Protein AF-A0A5J4UQN2-F1 (afdb_monomer_lite)

Radius of gyration: 30.38 Å; chains: 1; bounding box: 66×26×96 Å

Sequence (172 aa):
MAQAIKRYLGNNDIRNKVTNETIQGMRVVKFSGLENVFIDRIKQTRLPQCWDSLCIDPACNCILLPSYILSKNISQKDFPVLIMPNLSFLNQMRRECRAIPMYIQAVMMIIVGLKRVQDFILLPELKRESYKCPDDSENVALTIENGYFAWGDPIQIPLTVAEREQMQKEMQ

InterPro domains:
  IPR011527 ABC transporter type 1, transmembrane domain [PS50929] (1-46)
  IPR036640 ABC transporter type 1, transmembrane domain superfamily [G3DSA:1.20.1560.10] (1-126)
  IPR050173 ATP-binding cassette transporter C-like [PTHR24223] (6-163)

Secondary structure (DSSP, 8-state):
-HHHHHHHHHHHHHHHHHHHHHHHTHHHHHHTT-HHHHHHHHHHHHHHHHHTT---TTHHHHHHHHHHHHHHT--GGGHHHHTTTTHHHHHHHHHHHHHHHHHHHHHHHHHHHHHHHHHHHTSPP-----------SS--S----S----SSS-------HHHHHHHHHHT-

Foldseek 3Di:
DLVLLLVLVVLVVVLVVLVVVCVVCVVVCVVVVVVVVSVVVSVVSCVVNVVSPDDPLPPLVVCQVVVVCVVVVDDPVCCCVPPVVCVVVSVVVSVVVSVVVVVVVVVSNVVSVVVVVVVVVPPDDDPPDDPDDPPDPDPDPDDDDPDDDDDDDPPPPPDDVVNVVVVVVVVD

Organism: NCBI:txid222440

Structure (mmCIF, N/CA/C/O backbone):
data_AF-A0A5J4UQN2-F1
#
_entry.id   AF-A0A5J4UQN2-F1
#
loop_
_atom_site.group_PDB
_atom_site.id
_atom_site.type_symbol
_atom_site.label_atom_id
_atom_site.label_alt_id
_atom_site.label_comp_id
_atom_site.label_asym_id
_atom_site.label_entity_id
_atom_site.label_seq_id
_atom_site.pdbx_PDB_ins_code
_atom_site.Cartn_x
_atom_site.Cartn_y
_a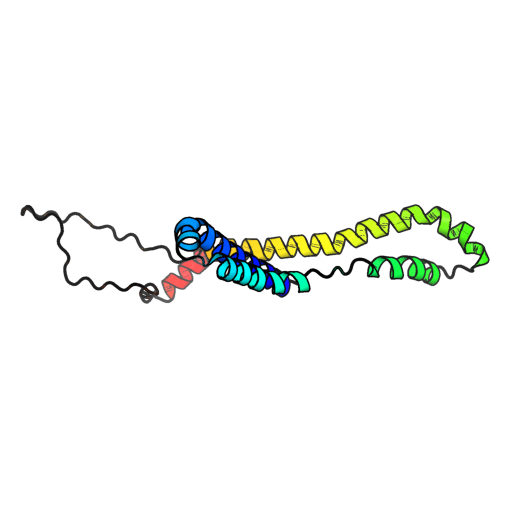tom_site.Cartn_z
_atom_site.occupancy
_atom_site.B_iso_or_equiv
_atom_site.auth_seq_id
_atom_site.auth_comp_id
_atom_site.auth_asym_id
_atom_site.auth_atom_id
_atom_site.pdbx_PDB_model_num
ATOM 1 N N . MET A 1 1 ? 7.703 7.641 -5.216 1.00 65.44 1 MET A N 1
ATOM 2 C CA . MET A 1 1 ? 7.402 6.189 -5.248 1.00 65.44 1 MET A CA 1
ATOM 3 C C . MET A 1 1 ? 6.823 5.680 -3.922 1.00 65.44 1 MET A C 1
ATOM 5 O O . MET A 1 1 ? 5.728 5.141 -3.947 1.00 65.44 1 MET A O 1
ATOM 9 N N . ALA A 1 2 ? 7.464 5.920 -2.764 1.00 68.88 2 ALA A N 1
ATOM 10 C CA . ALA A 1 2 ? 6.965 5.479 -1.444 1.00 68.88 2 ALA A CA 1
ATOM 11 C C . ALA A 1 2 ? 5.521 5.919 -1.126 1.00 68.88 2 ALA A C 1
ATOM 13 O O . ALA A 1 2 ? 4.680 5.111 -0.747 1.00 68.88 2 ALA A O 1
ATOM 14 N N . GLN A 1 3 ? 5.223 7.209 -1.316 1.00 79.94 3 GLN A N 1
ATOM 15 C CA . GLN A 1 3 ? 3.903 7.784 -1.044 1.00 79.94 3 GLN A CA 1
ATOM 16 C C . GLN A 1 3 ? 2.822 7.232 -1.984 1.00 79.94 3 GLN A C 1
ATOM 18 O O . GLN A 1 3 ? 1.707 6.973 -1.542 1.00 79.94 3 GLN A O 1
ATOM 23 N N . ALA A 1 4 ? 3.172 6.990 -3.252 1.00 79.25 4 ALA A N 1
ATOM 24 C CA . ALA A 1 4 ? 2.283 6.356 -4.224 1.00 79.25 4 ALA A CA 1
ATOM 25 C C . ALA A 1 4 ? 1.979 4.902 -3.831 1.00 79.25 4 ALA A C 1
ATOM 27 O O . ALA A 1 4 ? 0.821 4.508 -3.809 1.00 79.25 4 ALA A O 1
ATOM 28 N N . ILE A 1 5 ? 2.991 4.134 -3.406 1.00 80.94 5 ILE A N 1
ATOM 29 C CA . ILE A 1 5 ? 2.810 2.765 -2.896 1.00 80.94 5 ILE A CA 1
ATOM 30 C C . ILE A 1 5 ? 1.937 2.761 -1.635 1.00 80.94 5 ILE A C 1
ATOM 32 O O . ILE A 1 5 ? 1.008 1.964 -1.533 1.00 80.94 5 ILE A O 1
ATOM 36 N N . LYS A 1 6 ? 2.173 3.682 -0.691 1.00 85.12 6 LYS A N 1
ATOM 37 C CA . LYS A 1 6 ? 1.341 3.824 0.514 1.00 85.12 6 LYS A CA 1
ATOM 38 C C . LYS A 1 6 ? -0.118 4.127 0.159 1.00 85.12 6 LYS A C 1
ATOM 40 O O . LYS A 1 6 ? -1.019 3.512 0.723 1.00 85.12 6 LYS A O 1
ATOM 45 N N . ARG A 1 7 ? -0.352 5.042 -0.788 1.00 85.31 7 ARG A N 1
ATOM 46 C CA . ARG A 1 7 ? -1.693 5.394 -1.278 1.00 85.31 7 ARG A CA 1
ATOM 47 C C . ARG A 1 7 ? -2.371 4.211 -1.969 1.00 85.31 7 ARG A C 1
ATOM 49 O O . ARG A 1 7 ? -3.522 3.917 -1.664 1.00 85.31 7 ARG A O 1
ATOM 56 N N . TYR A 1 8 ? -1.649 3.509 -2.840 1.00 85.12 8 TYR A N 1
ATOM 57 C CA . TYR A 1 8 ? -2.129 2.309 -3.520 1.00 85.12 8 TYR A CA 1
ATOM 58 C C . TYR A 1 8 ? -2.567 1.233 -2.520 1.00 85.12 8 TYR A C 1
ATOM 60 O O . TYR A 1 8 ? -3.680 0.715 -2.611 1.00 85.12 8 TYR A O 1
ATOM 68 N N . LEU A 1 9 ? -1.723 0.943 -1.525 1.00 86.19 9 LEU A N 1
ATOM 69 C CA . LEU A 1 9 ? -2.023 -0.039 -0.486 1.00 86.19 9 LEU A CA 1
ATOM 70 C C . LEU A 1 9 ? -3.233 0.376 0.367 1.00 86.19 9 LEU A C 1
ATOM 72 O O . LEU A 1 9 ? -4.119 -0.445 0.572 1.00 86.19 9 LEU A O 1
ATOM 76 N N . GLY A 1 10 ? -3.327 1.643 0.783 1.00 88.38 10 GLY A N 1
ATOM 77 C CA . GLY A 1 10 ? -4.484 2.139 1.542 1.00 88.38 10 GLY A CA 1
ATOM 78 C C . GLY A 1 10 ? -5.798 2.078 0.752 1.00 88.38 10 GLY A C 1
ATOM 79 O O . GLY A 1 10 ? -6.830 1.665 1.279 1.00 88.38 10 GLY A O 1
ATOM 80 N N . ASN A 1 11 ? -5.762 2.405 -0.543 1.00 88.56 11 ASN A N 1
ATOM 81 C CA . ASN A 1 11 ? -6.919 2.245 -1.429 1.00 88.56 11 ASN A CA 1
ATOM 82 C C . ASN A 1 11 ? -7.327 0.769 -1.580 1.00 88.56 11 ASN A C 1
ATOM 84 O O . ASN A 1 11 ? -8.512 0.470 -1.739 1.00 88.56 11 ASN A O 1
ATOM 88 N N . ASN A 1 12 ? -6.365 -0.160 -1.554 1.00 88.75 12 ASN A N 1
ATOM 89 C CA . ASN A 1 12 ? -6.643 -1.597 -1.591 1.00 88.75 12 ASN A CA 1
ATOM 90 C C . ASN A 1 12 ? -7.342 -2.061 -0.305 1.00 88.75 12 ASN A C 1
ATOM 92 O O . ASN A 1 12 ? -8.337 -2.780 -0.381 1.00 88.75 12 ASN A O 1
ATOM 96 N N . ASP A 1 13 ? -6.900 -1.577 0.857 1.00 91.12 13 ASP A N 1
ATOM 97 C CA . ASP A 1 13 ? -7.532 -1.891 2.144 1.00 91.12 13 ASP A CA 1
ATOM 98 C C . ASP A 1 13 ? -8.987 -1.409 2.200 1.00 91.12 13 ASP A C 1
ATOM 100 O O . ASP A 1 13 ? -9.875 -2.172 2.581 1.00 91.12 13 ASP A O 1
ATOM 104 N N . ILE A 1 14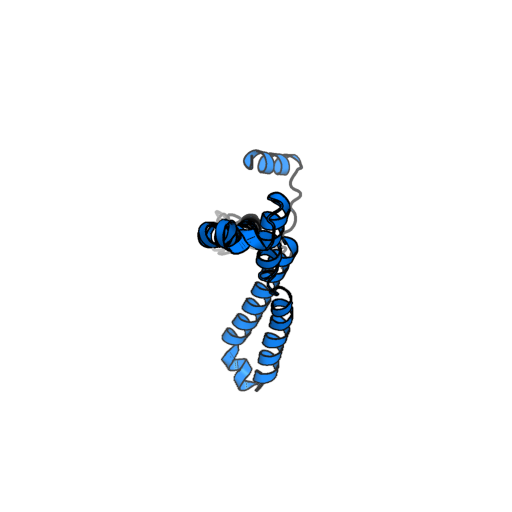 ? -9.257 -0.174 1.758 1.00 91.38 14 ILE A N 1
ATOM 105 C CA . ILE A 1 14 ? -10.621 0.383 1.697 1.00 91.38 14 ILE A CA 1
ATOM 106 C C . ILE A 1 14 ? -11.515 -0.487 0.811 1.00 91.38 14 ILE A C 1
ATOM 108 O O . ILE A 1 14 ? -12.631 -0.836 1.200 1.00 91.38 14 ILE A O 1
ATOM 112 N N . ARG A 1 15 ? -11.023 -0.870 -0.373 1.00 91.81 15 ARG A N 1
ATOM 113 C CA . ARG A 1 15 ? -11.770 -1.732 -1.292 1.00 91.81 15 ARG A CA 1
ATOM 114 C C . ARG A 1 15 ? -12.066 -3.090 -0.659 1.00 91.81 15 ARG A C 1
ATOM 116 O O . ARG A 1 15 ? -13.203 -3.555 -0.739 1.00 91.81 15 ARG A O 1
ATOM 123 N N . ASN A 1 16 ? -11.071 -3.715 -0.034 1.00 92.94 16 ASN A N 1
ATOM 124 C CA . ASN A 1 16 ? -11.236 -5.016 0.610 1.00 92.94 16 ASN A CA 1
ATOM 125 C C . ASN A 1 16 ? -12.235 -4.935 1.766 1.00 92.94 16 ASN A C 1
ATOM 127 O O . ASN A 1 16 ? -13.106 -5.795 1.860 1.00 92.94 16 ASN A O 1
ATOM 131 N N . LYS A 1 17 ? -12.180 -3.872 2.576 1.00 94.44 17 LYS A N 1
ATOM 132 C CA . LYS A 1 17 ? -13.142 -3.619 3.654 1.00 94.44 17 LYS A CA 1
ATOM 133 C C . LYS A 1 17 ? -14.573 -3.521 3.123 1.00 94.44 17 LYS A C 1
ATOM 135 O O . LYS A 1 17 ? -15.424 -4.296 3.543 1.00 94.44 17 LYS A O 1
ATOM 140 N N . VAL A 1 18 ? -14.820 -2.636 2.155 1.00 92.75 18 VAL A N 1
ATOM 141 C CA . VAL A 1 18 ? -16.159 -2.438 1.566 1.00 92.75 18 VAL A CA 1
ATOM 142 C C . VAL A 1 18 ? -16.678 -3.724 0.920 1.00 92.75 18 VAL A C 1
ATOM 144 O O . VAL A 1 18 ? -17.847 -4.075 1.073 1.00 92.75 18 VAL A O 1
ATOM 147 N N . THR A 1 19 ? -15.810 -4.451 0.214 1.00 93.81 19 THR A N 1
ATOM 148 C CA . THR A 1 19 ? -16.176 -5.725 -0.420 1.00 93.81 19 THR A CA 1
ATOM 149 C C . THR A 1 19 ? -16.539 -6.774 0.630 1.00 93.81 19 THR A C 1
ATOM 151 O O . THR A 1 19 ? -17.556 -7.448 0.488 1.00 93.81 19 THR A O 1
ATOM 154 N N . ASN A 1 20 ? -15.761 -6.878 1.710 1.00 96.12 20 ASN A N 1
ATOM 155 C CA . ASN A 1 20 ? -16.009 -7.840 2.779 1.00 96.12 20 ASN A CA 1
ATOM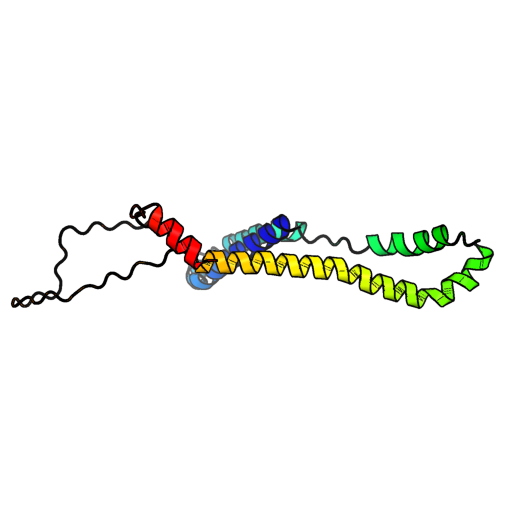 156 C C . ASN A 1 20 ? -17.313 -7.528 3.534 1.00 96.12 20 ASN A C 1
ATOM 158 O O . ASN A 1 20 ? -18.131 -8.423 3.718 1.00 96.12 20 ASN A O 1
ATOM 162 N N . GLU A 1 21 ? -17.562 -6.258 3.874 1.00 93.88 21 GLU A N 1
ATOM 163 C CA . GLU A 1 21 ? -18.826 -5.803 4.481 1.00 93.88 21 GLU A CA 1
ATOM 164 C C . GLU A 1 21 ? -20.035 -6.130 3.585 1.00 93.88 21 GLU A C 1
ATOM 166 O O . GLU A 1 21 ? -21.059 -6.620 4.062 1.00 93.88 21 GLU A O 1
ATOM 171 N N . THR A 1 22 ? -19.902 -5.924 2.270 1.00 93.75 22 THR A N 1
ATOM 172 C CA . THR A 1 22 ? -20.968 -6.223 1.299 1.00 93.75 22 THR A CA 1
ATOM 173 C C . THR A 1 22 ? -21.259 -7.724 1.219 1.00 93.75 22 THR A C 1
ATOM 175 O O . THR A 1 22 ? -22.422 -8.123 1.186 1.00 93.75 22 THR A O 1
ATOM 178 N N . ILE A 1 23 ? -20.222 -8.568 1.202 1.00 94.38 23 ILE A N 1
ATOM 179 C CA . ILE A 1 23 ? -20.373 -10.030 1.127 1.00 94.38 23 ILE A CA 1
ATOM 180 C C . ILE A 1 23 ? -20.966 -10.584 2.427 1.00 94.38 23 ILE A C 1
ATOM 182 O O . IL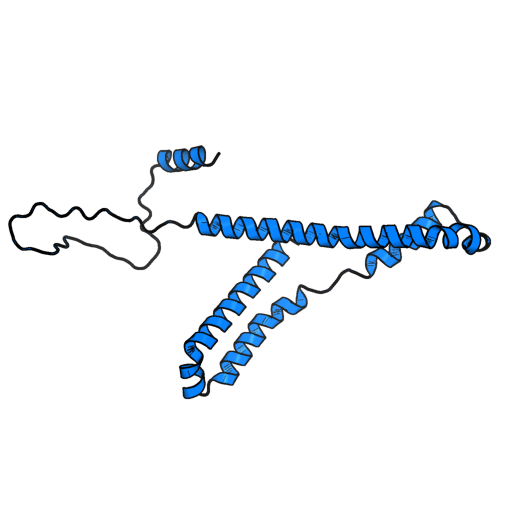E A 1 23 ? -21.892 -11.393 2.374 1.00 94.38 23 ILE A O 1
ATOM 186 N N . GLN A 1 24 ? -20.490 -10.124 3.586 1.00 95.50 24 GLN A N 1
ATOM 187 C CA . GLN A 1 24 ? -21.044 -10.519 4.886 1.00 95.50 24 GLN A CA 1
ATOM 188 C C . GLN A 1 24 ? -22.524 -10.127 5.007 1.00 95.50 24 GLN A C 1
ATOM 190 O O . GLN A 1 24 ? -23.339 -10.903 5.503 1.00 95.50 24 GLN A O 1
ATOM 195 N N . GLY A 1 25 ? -22.892 -8.955 4.484 1.00 94.56 25 GLY A N 1
ATOM 196 C CA . GLY A 1 25 ? -24.265 -8.454 4.440 1.00 94.56 25 GLY A CA 1
ATOM 197 C C . GLY A 1 25 ? -25.097 -8.907 3.235 1.00 94.56 25 GLY A C 1
ATOM 198 O O . GLY A 1 25 ? -26.184 -8.363 3.037 1.00 94.56 25 GLY A O 1
ATOM 199 N N . MET A 1 26 ? -24.648 -9.875 2.422 1.00 95.44 26 MET A N 1
ATOM 200 C CA . MET A 1 26 ? -25.239 -10.154 1.098 1.00 95.44 26 MET A CA 1
ATOM 201 C C . MET A 1 26 ? -26.751 -10.413 1.147 1.00 95.44 26 MET A C 1
ATOM 203 O O . MET A 1 26 ? -27.498 -9.933 0.297 1.00 95.44 26 MET A O 1
ATOM 207 N N . ARG A 1 27 ? -27.232 -11.126 2.170 1.00 96.06 27 ARG A N 1
ATOM 208 C CA . ARG A 1 27 ? -28.666 -11.398 2.342 1.00 96.06 27 ARG A CA 1
ATOM 209 C C . ARG A 1 27 ? -29.481 -10.105 2.492 1.00 96.06 27 ARG A C 1
ATOM 211 O O . ARG A 1 27 ? -30.527 -9.979 1.866 1.00 96.06 27 ARG A O 1
ATOM 218 N N . VAL A 1 28 ? -28.983 -9.137 3.262 1.00 95.94 28 VAL A N 1
ATOM 219 C CA . VAL A 1 28 ? -29.619 -7.819 3.436 1.00 95.94 28 VAL A CA 1
ATOM 220 C C . VAL A 1 28 ? -29.563 -7.021 2.136 1.00 95.94 28 VAL A C 1
ATOM 222 O O . VAL A 1 28 ? -30.563 -6.439 1.730 1.00 95.94 28 VAL A O 1
ATOM 225 N N . VAL A 1 29 ? -28.424 -7.046 1.438 1.00 95.94 29 VAL A N 1
ATOM 226 C CA . VAL A 1 29 ? -28.262 -6.355 0.148 1.00 95.94 29 VAL A CA 1
ATOM 227 C C . VAL A 1 29 ? -29.285 -6.854 -0.878 1.00 95.94 29 VAL A C 1
ATOM 229 O O . VAL A 1 29 ? -29.908 -6.038 -1.560 1.00 95.94 29 VAL A O 1
ATOM 232 N N . LYS A 1 30 ? -29.491 -8.176 -0.950 1.00 96.25 30 LYS A N 1
ATOM 233 C CA . LYS A 1 30 ? -30.468 -8.809 -1.845 1.00 96.25 30 LYS A CA 1
ATOM 234 C C . LYS A 1 30 ? -31.909 -8.495 -1.450 1.00 96.25 30 LYS A C 1
ATOM 236 O O . LYS A 1 30 ? -32.683 -8.087 -2.309 1.00 96.25 30 LYS A O 1
ATOM 241 N N . PHE A 1 31 ? -32.266 -8.638 -0.173 1.00 96.44 31 PHE A N 1
ATOM 242 C CA . PHE A 1 31 ? -33.634 -8.362 0.282 1.00 96.44 31 PHE A CA 1
ATOM 243 C C . PHE A 1 31 ? -34.036 -6.893 0.127 1.00 96.44 31 PHE A C 1
ATOM 245 O O . PHE A 1 31 ? -35.200 -6.614 -0.143 1.00 96.44 31 PHE A O 1
ATOM 252 N N . SER A 1 32 ? -33.082 -5.968 0.232 1.00 95.38 32 SER A N 1
ATOM 253 C CA . SER A 1 32 ? -33.324 -4.538 0.021 1.00 95.38 32 SER A CA 1
ATOM 254 C C . SER A 1 32 ? -33.193 -4.095 -1.444 1.00 95.38 32 SER A C 1
ATOM 256 O O . SER A 1 32 ? -33.417 -2.925 -1.737 1.00 95.38 32 SER A O 1
ATOM 258 N N . GLY A 1 33 ? -32.789 -4.979 -2.368 1.00 94.81 33 GLY A N 1
ATOM 259 C CA . GLY A 1 33 ? -32.593 -4.641 -3.786 1.00 94.81 33 GLY A CA 1
ATOM 260 C C . GLY A 1 33 ? -31.483 -3.611 -4.056 1.00 94.81 33 GLY A C 1
ATOM 261 O O . GLY A 1 33 ? -31.489 -2.952 -5.094 1.00 94.81 33 GLY A O 1
ATOM 262 N N . LEU A 1 34 ? -30.517 -3.449 -3.142 1.00 94.69 34 LEU A N 1
ATOM 263 C CA . LEU A 1 34 ? -29.496 -2.384 -3.183 1.00 94.69 34 LEU A CA 1
ATOM 264 C C . LEU A 1 34 ? -28.229 -2.755 -3.973 1.00 94.69 34 LEU A C 1
ATOM 266 O O . LEU A 1 34 ? -27.203 -2.084 -3.867 1.00 94.69 34 LEU A O 1
ATOM 270 N N . GLU A 1 35 ? -28.273 -3.820 -4.768 1.00 94.62 35 GLU A N 1
ATOM 271 C CA . GLU A 1 35 ? -27.102 -4.404 -5.435 1.00 94.62 35 GLU A CA 1
ATOM 272 C C . GLU A 1 35 ? -26.320 -3.385 -6.269 1.00 94.62 35 GLU A C 1
ATOM 274 O O . GLU A 1 35 ? -25.101 -3.279 -6.146 1.00 94.62 35 GLU A O 1
ATOM 279 N N . ASN A 1 36 ? -27.034 -2.583 -7.063 1.00 95.31 36 ASN A N 1
ATOM 280 C CA . ASN A 1 36 ? -26.429 -1.583 -7.940 1.00 95.31 36 ASN A CA 1
ATOM 281 C C . ASN A 1 36 ? -25.672 -0.508 -7.146 1.00 95.31 36 ASN A C 1
ATOM 283 O O . ASN A 1 36 ? -24.566 -0.130 -7.527 1.00 95.31 36 ASN A O 1
ATOM 287 N N . VAL A 1 37 ? -26.209 -0.085 -5.996 1.00 94.00 37 VAL A N 1
ATOM 288 C CA . VAL A 1 37 ? -25.582 0.926 -5.128 1.00 94.00 37 VAL A CA 1
ATOM 289 C C . VAL A 1 37 ? -24.251 0.413 -4.571 1.00 94.00 37 VAL A C 1
ATOM 291 O O . VAL A 1 37 ? -23.245 1.126 -4.590 1.00 94.00 37 VAL A O 1
ATOM 294 N N . PHE A 1 38 ? -24.212 -0.840 -4.111 1.00 93.81 38 PHE A N 1
ATOM 295 C CA . PHE A 1 38 ? -22.981 -1.449 -3.600 1.00 93.81 38 PHE A CA 1
ATOM 296 C C . PHE A 1 38 ? -21.965 -1.736 -4.710 1.00 93.81 38 PHE A C 1
ATOM 298 O O . PHE A 1 38 ? -20.771 -1.487 -4.525 1.00 93.81 38 PHE A O 1
ATOM 305 N N . ILE A 1 39 ? -22.419 -2.194 -5.880 1.00 93.25 39 ILE A N 1
ATOM 306 C CA . ILE A 1 39 ? -21.561 -2.395 -7.055 1.00 93.25 39 ILE A CA 1
ATOM 307 C C . ILE A 1 39 ? -20.894 -1.077 -7.460 1.00 93.25 39 ILE A C 1
ATOM 309 O O . ILE A 1 39 ? -19.681 -1.042 -7.686 1.00 93.25 39 ILE A O 1
ATOM 313 N N . ASP A 1 40 ? -21.649 0.016 -7.517 1.00 94.94 40 ASP A N 1
ATOM 314 C CA . ASP A 1 40 ? -21.102 1.312 -7.910 1.00 94.94 40 ASP A CA 1
ATOM 315 C C . ASP A 1 40 ? -20.139 1.870 -6.857 1.00 94.94 40 ASP A C 1
ATOM 317 O O . ASP A 1 40 ? -19.084 2.401 -7.216 1.00 94.94 40 ASP A O 1
ATOM 321 N N . ARG A 1 41 ? -20.393 1.638 -5.564 1.00 92.31 41 ARG A N 1
ATOM 322 C CA . ARG A 1 41 ? -19.441 1.963 -4.487 1.00 92.31 41 ARG A CA 1
ATOM 323 C C . ARG A 1 41 ? -18.109 1.211 -4.634 1.00 92.31 41 ARG A C 1
ATOM 325 O O . ARG A 1 41 ? -17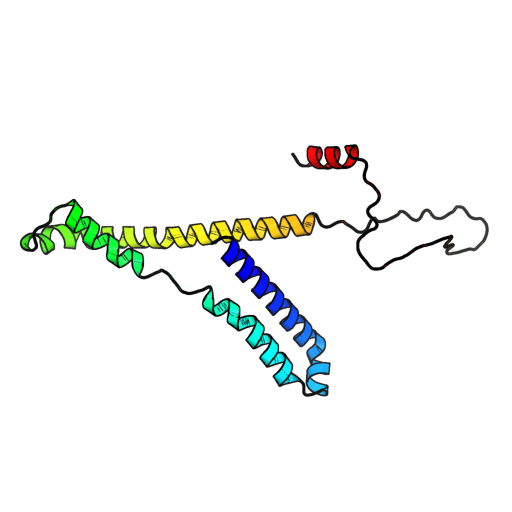.036 1.791 -4.439 1.00 92.31 41 ARG A O 1
ATOM 332 N N . ILE A 1 42 ? -18.146 -0.064 -5.024 1.00 91.75 42 ILE A N 1
ATOM 333 C CA . ILE A 1 42 ? -16.935 -0.859 -5.301 1.00 91.75 42 ILE A CA 1
ATOM 334 C C . ILE A 1 42 ? -16.204 -0.332 -6.550 1.00 91.75 42 ILE A C 1
ATOM 336 O O . ILE A 1 42 ? -14.974 -0.255 -6.566 1.00 91.75 42 ILE A O 1
ATOM 340 N N . LYS A 1 43 ? -16.926 0.095 -7.594 1.00 90.75 43 LYS A N 1
ATOM 341 C CA . LYS A 1 43 ? -16.302 0.700 -8.787 1.00 90.75 43 LYS A CA 1
ATOM 342 C C . LYS A 1 43 ? -15.617 2.027 -8.459 1.00 90.75 43 LYS A C 1
ATOM 344 O O . LYS A 1 43 ? -14.477 2.236 -8.873 1.00 90.75 43 LYS A O 1
ATOM 349 N N . GLN A 1 44 ? -16.270 2.894 -7.686 1.00 90.50 44 GLN A N 1
ATOM 350 C CA . GLN A 1 44 ? -15.717 4.192 -7.286 1.00 90.50 44 GLN A CA 1
ATOM 351 C C . GLN A 1 44 ? -14.414 4.041 -6.491 1.00 90.50 44 GLN A C 1
ATOM 353 O O . GLN A 1 44 ? -13.453 4.765 -6.741 1.00 90.50 44 GLN A O 1
ATOM 358 N N . THR A 1 45 ? -14.334 3.050 -5.599 1.00 87.06 45 THR A N 1
ATOM 359 C CA . THR A 1 45 ? -13.099 2.757 -4.846 1.00 87.06 45 THR A CA 1
ATOM 360 C C . THR A 1 45 ? -11.975 2.168 -5.713 1.00 87.06 45 THR A C 1
ATOM 362 O O . THR A 1 45 ? -10.804 2.276 -5.349 1.00 87.06 45 THR A O 1
ATOM 365 N N . ARG A 1 46 ? -12.286 1.599 -6.889 1.00 83.69 46 ARG A N 1
ATOM 366 C CA . ARG A 1 46 ? -11.297 1.048 -7.835 1.00 83.69 46 ARG A CA 1
ATOM 367 C C . ARG A 1 46 ? -10.675 2.098 -8.761 1.00 83.69 46 ARG A C 1
ATOM 369 O O . ARG A 1 46 ? -9.496 1.980 -9.083 1.00 83.69 46 ARG A O 1
ATOM 376 N N . LEU A 1 47 ? -11.428 3.117 -9.179 1.00 80.19 47 LEU A N 1
ATOM 377 C CA . LEU A 1 47 ? -10.963 4.173 -10.096 1.00 80.19 47 LEU A CA 1
ATOM 378 C C . LEU A 1 47 ? -9.604 4.808 -9.733 1.00 80.19 47 LEU A C 1
ATOM 380 O O . LEU A 1 47 ? -8.751 4.886 -10.621 1.00 80.19 47 LEU A O 1
ATOM 384 N N . PRO A 1 48 ? -9.332 5.210 -8.474 1.00 77.75 48 PRO A N 1
ATOM 385 C CA . PRO A 1 48 ? -8.048 5.820 -8.126 1.00 77.75 48 PRO A CA 1
ATOM 386 C C . PRO A 1 48 ? -6.851 4.864 -8.260 1.00 77.75 48 PRO A C 1
ATOM 388 O O . PRO A 1 48 ? -5.729 5.332 -8.392 1.00 77.75 48 PRO A O 1
ATOM 391 N N . GLN A 1 49 ? -7.058 3.541 -8.273 1.00 67.94 49 GLN A N 1
ATOM 392 C CA . GLN A 1 49 ? -5.972 2.560 -8.432 1.00 67.94 49 GLN A CA 1
ATOM 393 C C . GLN A 1 49 ? -5.459 2.479 -9.878 1.00 67.94 49 GLN A C 1
ATOM 395 O O . GLN A 1 49 ? -4.312 2.105 -10.103 1.00 67.94 49 GLN A O 1
ATOM 400 N N . CYS A 1 50 ? -6.302 2.807 -10.863 1.00 63.44 50 CYS A N 1
ATOM 401 C CA . CYS A 1 50 ? -5.987 2.624 -12.282 1.00 63.44 50 CYS A CA 1
ATOM 402 C C . CYS A 1 50 ? -5.013 3.683 -12.820 1.00 63.44 50 CYS A C 1
ATOM 404 O O . CYS A 1 50 ? -4.251 3.411 -13.743 1.00 63.44 50 CYS A O 1
ATOM 406 N N . TRP A 1 51 ? -5.027 4.883 -12.236 1.00 59.91 51 TRP A N 1
ATOM 407 C CA . TRP A 1 51 ? -4.159 5.989 -12.651 1.00 59.91 51 TRP A CA 1
ATOM 408 C C . TRP A 1 51 ? -2.728 5.847 -12.122 1.00 59.91 51 TRP A C 1
ATOM 410 O O . TRP A 1 51 ? -1.787 6.304 -12.765 1.00 59.91 51 TRP A O 1
ATOM 420 N N . ASP A 1 52 ? -2.550 5.147 -11.001 1.00 60.31 52 ASP A N 1
ATOM 421 C CA . ASP A 1 52 ? -1.246 4.975 -10.353 1.00 60.31 52 ASP A CA 1
ATOM 422 C C . ASP A 1 52 ? -0.370 3.881 -11.012 1.00 60.31 52 ASP A C 1
ATOM 424 O O . ASP A 1 52 ? 0.788 3.720 -10.627 1.00 60.31 52 ASP A O 1
ATOM 428 N N . SER A 1 53 ? -0.880 3.127 -12.002 1.00 57.00 53 SER A N 1
ATOM 429 C CA . SER A 1 53 ? -0.178 1.973 -12.603 1.00 57.00 53 SER A CA 1
ATOM 430 C C . SER A 1 53 ? 0.405 2.202 -14.009 1.00 57.00 53 SER A C 1
ATOM 432 O O . SER A 1 53 ? 0.793 1.232 -14.667 1.00 57.00 53 SER A O 1
ATOM 434 N N . LEU A 1 54 ? 0.455 3.439 -14.517 1.00 48.00 54 LEU A N 1
ATOM 435 C CA . LEU A 1 54 ? 0.965 3.698 -15.871 1.00 48.00 54 LEU A CA 1
ATOM 436 C C . LEU A 1 54 ? 2.485 3.455 -15.953 1.00 48.00 54 LEU A C 1
ATOM 438 O O . LEU A 1 54 ? 3.282 4.026 -15.211 1.00 48.00 54 LEU A O 1
ATOM 442 N N . CYS A 1 55 ? 2.864 2.538 -16.846 1.00 55.94 55 CYS A N 1
ATOM 443 C CA . CYS A 1 55 ? 4.169 1.884 -16.907 1.00 55.94 55 CYS A CA 1
ATOM 444 C C . CYS A 1 55 ? 5.205 2.725 -17.683 1.00 55.94 55 CYS A C 1
ATOM 446 O O . CYS A 1 55 ? 4.959 3.115 -18.820 1.00 55.94 55 CYS A O 1
ATOM 448 N N . ILE A 1 56 ? 6.390 2.952 -17.100 1.00 56.88 56 ILE A N 1
ATOM 449 C CA . ILE A 1 56 ? 7.510 3.743 -17.678 1.00 56.88 56 ILE A CA 1
ATOM 450 C C . ILE A 1 56 ? 8.386 2.897 -18.642 1.00 56.88 56 ILE A C 1
ATOM 452 O O . ILE A 1 56 ? 9.446 3.304 -19.112 1.00 56.88 56 ILE A O 1
ATOM 456 N N . ASP A 1 57 ? 7.919 1.705 -18.999 1.00 57.78 57 ASP A N 1
ATOM 457 C CA . ASP A 1 57 ? 8.696 0.655 -19.663 1.00 57.78 57 ASP A CA 1
ATOM 458 C C . ASP A 1 57 ? 9.368 1.001 -21.021 1.00 57.78 57 ASP A C 1
ATOM 460 O O . ASP A 1 57 ? 10.439 0.454 -21.295 1.00 57.78 57 ASP A O 1
ATOM 464 N N . PRO A 1 58 ? 8.848 1.896 -21.895 1.00 60.62 58 PRO A N 1
ATOM 465 C CA . PRO A 1 58 ? 9.495 2.136 -23.191 1.00 60.62 58 PRO A CA 1
ATOM 466 C C . PRO A 1 58 ? 10.739 3.045 -23.137 1.00 60.62 58 PRO A C 1
ATOM 468 O O . PRO A 1 58 ? 11.500 3.075 -24.107 1.00 60.62 58 PRO A O 1
ATOM 471 N N . ALA A 1 59 ? 11.006 3.757 -22.035 1.00 63.41 59 ALA A N 1
ATOM 472 C CA . ALA A 1 59 ? 12.066 4.774 -21.996 1.00 63.41 59 ALA A CA 1
ATOM 473 C C . ALA A 1 59 ? 13.495 4.195 -22.080 1.00 63.41 59 ALA A C 1
ATOM 475 O O . ALA A 1 59 ? 14.362 4.768 -22.742 1.00 63.41 59 ALA A O 1
ATOM 476 N N . CYS A 1 60 ? 13.752 3.033 -21.468 1.00 62.88 60 CYS A N 1
ATOM 477 C CA . CYS A 1 60 ? 15.095 2.435 -21.432 1.00 62.88 60 CYS A CA 1
ATOM 478 C C . CYS A 1 60 ? 15.591 1.976 -22.816 1.00 62.88 60 CYS A C 1
ATOM 480 O O . CYS A 1 60 ? 16.795 1.967 -23.077 1.00 62.88 60 CYS A O 1
ATOM 482 N N . ASN A 1 61 ? 14.674 1.631 -23.725 1.00 62.62 61 ASN A N 1
ATOM 483 C CA . ASN A 1 61 ? 15.015 1.133 -25.060 1.00 62.62 61 ASN A CA 1
ATOM 484 C C . ASN A 1 61 ? 15.511 2.241 -25.988 1.00 62.62 61 ASN A C 1
ATOM 486 O O . ASN A 1 61 ? 16.412 2.004 -26.792 1.00 62.62 61 ASN A O 1
ATOM 490 N N . CYS A 1 62 ? 14.966 3.448 -25.838 1.00 67.94 62 CYS A N 1
ATOM 491 C CA . CYS A 1 62 ? 15.319 4.595 -26.667 1.00 67.94 62 CYS A CA 1
ATOM 492 C C . CYS A 1 62 ? 16.696 5.182 -26.327 1.00 67.94 62 CYS A C 1
ATOM 494 O O . CYS A 1 62 ? 17.255 5.899 -27.144 1.00 67.94 62 CYS A O 1
ATOM 496 N N . ILE A 1 63 ? 17.255 4.886 -25.148 1.00 76.44 63 ILE A N 1
ATOM 497 C CA . ILE A 1 63 ? 18.487 5.531 -24.660 1.00 76.44 63 ILE A CA 1
ATOM 498 C C . ILE A 1 63 ? 19.732 4.666 -24.911 1.00 76.44 63 ILE A C 1
ATOM 500 O O . ILE A 1 63 ? 20.783 5.194 -25.265 1.00 76.44 63 ILE A O 1
ATOM 504 N N . LEU A 1 64 ? 19.630 3.340 -24.762 1.00 77.75 64 LEU A N 1
ATOM 505 C CA . LEU A 1 64 ? 20.787 2.430 -24.765 1.00 77.75 64 LEU A CA 1
ATOM 506 C C . LEU A 1 64 ? 21.494 2.286 -26.123 1.00 77.75 64 LEU A C 1
ATOM 508 O O . LEU A 1 64 ? 22.718 2.215 -26.175 1.00 77.75 64 LEU A O 1
ATOM 512 N N . LEU A 1 65 ? 20.741 2.213 -27.223 1.00 78.88 65 LEU A N 1
ATOM 513 C CA . LEU A 1 65 ? 21.330 2.074 -28.561 1.00 78.88 65 LEU A CA 1
ATOM 514 C C . LEU A 1 65 ? 21.982 3.386 -29.036 1.00 78.88 65 LEU A C 1
ATOM 516 O O . LEU A 1 65 ? 23.141 3.343 -29.453 1.00 78.88 65 LEU A O 1
ATOM 520 N N . PRO A 1 66 ? 21.320 4.556 -28.925 1.00 83.75 66 PRO A N 1
ATOM 521 C CA . PRO A 1 66 ? 21.946 5.825 -29.290 1.00 83.75 66 PRO A CA 1
ATOM 522 C C . PRO A 1 66 ? 23.163 6.179 -28.432 1.00 83.75 66 PRO A C 1
ATOM 524 O O . PRO A 1 66 ? 24.144 6.690 -28.968 1.00 83.75 66 PRO A O 1
ATOM 527 N N . SER A 1 67 ? 23.148 5.877 -27.127 1.00 82.81 67 SER A N 1
ATOM 528 C CA . SER A 1 67 ? 24.291 6.162 -26.247 1.00 82.81 67 SER A CA 1
ATOM 529 C C . SER A 1 67 ? 25.532 5.346 -26.617 1.00 82.81 67 SER A C 1
ATOM 531 O O . SER A 1 67 ? 26.642 5.879 -26.602 1.00 82.81 67 SER A O 1
ATOM 533 N N . TYR A 1 68 ? 25.357 4.086 -27.026 1.00 82.56 68 TYR A N 1
ATOM 534 C CA . TYR A 1 68 ? 26.451 3.241 -27.502 1.00 82.56 68 TYR A CA 1
ATOM 535 C C . TYR A 1 68 ? 27.056 3.762 -28.816 1.00 82.56 68 TYR A C 1
ATOM 537 O O . TYR A 1 68 ? 28.279 3.834 -28.950 1.00 82.56 68 TYR A O 1
ATOM 545 N N . ILE A 1 69 ? 26.206 4.185 -29.758 1.00 83.88 69 ILE A N 1
ATOM 546 C CA . ILE A 1 69 ? 26.627 4.744 -31.054 1.00 83.88 69 ILE A CA 1
ATOM 547 C C . ILE A 1 69 ? 27.394 6.057 -30.855 1.00 83.88 69 ILE A C 1
ATOM 549 O O . ILE A 1 69 ? 28.461 6.235 -31.445 1.00 83.88 69 ILE A O 1
ATOM 553 N N . LEU A 1 70 ? 26.888 6.942 -29.989 1.00 85.06 70 LEU A N 1
ATOM 554 C CA . LEU A 1 70 ? 27.509 8.233 -29.690 1.00 85.06 70 LEU A CA 1
ATOM 555 C C . LEU A 1 70 ? 28.841 8.068 -28.941 1.00 85.06 70 LEU A C 1
ATOM 557 O O . LEU A 1 70 ? 29.818 8.730 -29.268 1.00 85.06 70 LEU A O 1
ATOM 561 N N . SER A 1 71 ? 28.916 7.150 -27.971 1.00 86.12 71 SER A N 1
ATOM 562 C CA . SER A 1 71 ? 30.141 6.908 -27.194 1.00 86.12 71 SER A CA 1
ATOM 563 C C . SER A 1 71 ? 31.292 6.365 -28.044 1.00 86.12 71 SER A C 1
ATOM 565 O O . SER A 1 71 ? 32.456 6.636 -27.744 1.00 86.12 71 SER A O 1
ATOM 567 N N . LYS A 1 72 ? 30.984 5.583 -29.083 1.00 84.69 72 LYS A N 1
ATOM 568 C CA . LYS A 1 72 ? 31.980 4.952 -29.958 1.00 84.69 72 LYS A CA 1
ATOM 569 C C . LYS A 1 72 ? 32.188 5.687 -31.284 1.00 84.69 72 LYS A C 1
ATOM 571 O O . LYS A 1 72 ? 33.029 5.243 -32.058 1.00 84.69 72 LYS A O 1
ATOM 576 N N . ASN A 1 73 ? 31.469 6.790 -31.533 1.00 84.44 73 ASN A N 1
ATOM 577 C CA . ASN A 1 73 ? 31.507 7.560 -32.784 1.00 84.44 73 ASN A CA 1
ATOM 578 C C . ASN A 1 73 ? 31.452 6.661 -34.035 1.00 84.44 73 ASN A C 1
ATOM 580 O O . ASN A 1 73 ? 32.265 6.783 -34.951 1.00 84.44 73 ASN A O 1
ATOM 584 N N . ILE A 1 74 ? 30.509 5.715 -34.054 1.00 82.38 74 ILE A N 1
ATOM 585 C CA . ILE A 1 74 ? 30.410 4.720 -35.129 1.00 82.38 74 ILE A CA 1
ATOM 586 C C . ILE A 1 74 ? 29.810 5.378 -36.375 1.00 82.38 74 ILE A C 1
ATOM 588 O O . ILE A 1 74 ? 28.682 5.874 -36.346 1.00 82.38 74 ILE A O 1
ATOM 592 N N . SER A 1 75 ? 30.557 5.358 -37.482 1.00 83.06 75 SER A N 1
ATOM 593 C CA . SER A 1 75 ? 30.056 5.790 -38.787 1.00 83.06 75 SER A CA 1
ATOM 594 C C . SER A 1 75 ? 28.985 4.824 -39.296 1.00 83.06 75 SER A C 1
ATOM 596 O O . SER A 1 75 ? 29.051 3.619 -39.058 1.00 83.06 75 SER A O 1
ATOM 598 N N . GLN A 1 76 ? 28.008 5.328 -40.052 1.00 80.12 76 GLN A N 1
ATOM 599 C CA . GLN A 1 76 ? 26.886 4.528 -40.561 1.00 80.12 76 GLN A CA 1
ATOM 600 C C . GLN A 1 76 ? 27.338 3.301 -41.376 1.00 80.12 76 GLN A C 1
ATOM 602 O O . GLN A 1 76 ? 26.658 2.277 -41.375 1.00 80.12 76 GLN A O 1
ATOM 607 N N . LYS A 1 77 ? 28.499 3.385 -42.037 1.00 84.75 77 LYS A N 1
ATOM 608 C CA . LYS A 1 77 ? 29.081 2.290 -42.830 1.00 84.75 77 LYS A CA 1
ATOM 609 C C . LYS A 1 77 ? 29.556 1.114 -41.968 1.00 84.75 77 LYS A C 1
ATOM 611 O O . LYS A 1 77 ? 29.473 -0.026 -42.410 1.00 84.75 77 LYS A O 1
ATOM 616 N N . ASP A 1 78 ? 29.967 1.384 -40.730 1.00 83.38 78 ASP A N 1
ATOM 617 C CA . ASP A 1 78 ? 30.516 0.387 -39.801 1.00 83.38 78 ASP A CA 1
ATOM 618 C C . ASP A 1 78 ? 29.450 -0.182 -38.850 1.00 83.38 78 ASP A C 1
ATOM 620 O O . ASP A 1 78 ? 29.724 -1.079 -38.049 1.00 83.38 78 ASP A O 1
ATOM 624 N N . PHE A 1 79 ? 28.208 0.305 -38.954 1.00 81.69 79 PHE A N 1
ATOM 625 C CA . PHE A 1 79 ? 27.080 -0.127 -38.131 1.00 81.69 79 PHE A CA 1
ATOM 626 C C . PHE A 1 79 ? 26.864 -1.654 -38.153 1.00 81.69 79 PHE A C 1
ATOM 628 O O . PHE A 1 79 ? 26.778 -2.250 -37.075 1.00 81.69 79 PHE A O 1
ATOM 635 N N . PRO A 1 80 ? 26.824 -2.339 -39.317 1.00 82.81 80 PRO A N 1
ATOM 636 C CA . PRO A 1 80 ? 26.571 -3.780 -39.350 1.00 82.81 80 PRO A CA 1
ATOM 637 C C . PRO A 1 80 ? 27.708 -4.590 -38.720 1.00 82.81 80 PRO A C 1
ATOM 639 O O . PRO A 1 80 ? 27.466 -5.632 -38.124 1.00 82.81 80 PRO A O 1
ATOM 642 N N . VAL A 1 81 ? 28.945 -4.100 -38.820 1.00 85.00 81 VAL A N 1
ATOM 643 C CA . VAL A 1 81 ? 30.140 -4.821 -38.363 1.00 85.00 81 VAL A CA 1
ATOM 644 C C . VAL A 1 81 ? 30.333 -4.669 -36.856 1.00 85.00 81 VAL A C 1
ATOM 646 O O . VAL A 1 81 ? 30.667 -5.636 -36.179 1.00 85.00 81 VAL A O 1
ATOM 649 N N . LEU A 1 82 ? 30.098 -3.473 -36.312 1.00 81.50 82 LEU A N 1
ATOM 650 C CA . LEU A 1 82 ? 30.397 -3.170 -34.910 1.00 81.50 82 LEU A CA 1
ATOM 651 C C . LEU A 1 82 ? 29.196 -3.346 -33.969 1.00 81.50 82 LEU A C 1
ATOM 653 O O . LEU A 1 82 ? 29.389 -3.616 -32.782 1.00 81.50 82 LEU A O 1
ATOM 657 N N . ILE A 1 83 ? 27.958 -3.202 -34.460 1.00 81.50 83 ILE A N 1
ATOM 658 C CA . ILE A 1 83 ? 26.757 -3.186 -33.603 1.00 81.50 83 ILE A CA 1
ATOM 659 C C . ILE A 1 83 ? 25.983 -4.501 -33.663 1.00 81.50 83 ILE A C 1
ATOM 661 O O . ILE A 1 83 ? 25.558 -4.982 -32.613 1.00 81.50 83 ILE A O 1
ATOM 665 N N . MET A 1 84 ? 25.819 -5.126 -34.836 1.00 82.06 84 MET A N 1
ATOM 666 C CA . MET A 1 84 ? 25.048 -6.378 -34.937 1.00 82.06 84 MET A CA 1
ATOM 667 C C . MET A 1 84 ? 25.628 -7.528 -34.096 1.00 82.06 84 MET A C 1
ATOM 669 O O . MET A 1 84 ? 24.838 -8.179 -33.409 1.00 82.06 84 MET A O 1
ATOM 673 N N . PRO A 1 85 ? 26.958 -7.755 -34.037 1.00 87.25 85 PRO A N 1
ATOM 674 C CA . PRO A 1 85 ? 27.520 -8.789 -33.162 1.00 87.25 85 PRO A CA 1
ATOM 675 C C . PRO A 1 85 ? 27.275 -8.509 -31.673 1.00 87.25 85 PRO A C 1
ATOM 677 O O . PRO A 1 85 ? 27.072 -9.426 -30.880 1.00 87.25 85 PRO A O 1
ATOM 680 N N . ASN A 1 86 ? 27.229 -7.228 -31.295 1.00 83.31 86 ASN A N 1
ATOM 681 C CA . ASN A 1 86 ? 27.044 -6.785 -29.913 1.00 83.31 86 ASN A CA 1
ATOM 682 C C . ASN A 1 86 ? 25.570 -6.636 -29.507 1.00 83.31 86 ASN A C 1
ATOM 684 O O . ASN A 1 86 ? 25.268 -6.419 -28.331 1.00 83.31 86 ASN A O 1
ATOM 688 N N . LEU A 1 87 ? 24.632 -6.793 -30.445 1.00 84.19 87 LEU A N 1
ATOM 689 C CA . LEU A 1 87 ? 23.202 -6.604 -30.206 1.00 84.19 87 LEU A CA 1
ATOM 690 C C . LEU A 1 87 ? 22.660 -7.552 -29.127 1.00 84.19 87 LEU A C 1
ATOM 692 O O . LEU A 1 87 ? 21.822 -7.151 -28.319 1.00 84.19 87 LEU A O 1
ATOM 696 N N . SER A 1 88 ? 23.165 -8.789 -29.074 1.00 85.06 88 SER A N 1
ATOM 697 C CA . SER A 1 88 ? 22.793 -9.756 -28.032 1.00 85.06 88 SER A CA 1
ATOM 698 C C . SER A 1 88 ? 23.176 -9.258 -26.633 1.00 85.06 88 SER A C 1
ATOM 700 O O . SER A 1 88 ? 22.346 -9.276 -25.724 1.00 85.06 88 SER A O 1
ATOM 702 N N . PHE A 1 89 ? 24.388 -8.721 -26.468 1.00 86.12 89 PHE A N 1
ATOM 703 C CA . PHE A 1 89 ? 24.848 -8.162 -25.194 1.00 86.12 89 PHE A CA 1
ATOM 704 C C . PHE A 1 89 ? 24.064 -6.905 -24.798 1.00 86.12 89 PHE A C 1
ATOM 706 O O . PHE A 1 89 ? 23.676 -6.762 -23.639 1.00 86.12 89 PHE A O 1
ATOM 713 N N . LEU A 1 90 ? 23.742 -6.031 -25.757 1.00 83.06 90 LEU A N 1
ATOM 714 C CA . LEU A 1 90 ? 22.910 -4.846 -25.510 1.00 83.06 90 LEU A CA 1
ATOM 715 C C . LEU A 1 90 ? 21.480 -5.221 -25.089 1.00 83.06 90 LEU A C 1
ATOM 717 O O . LEU A 1 90 ? 20.901 -4.583 -24.207 1.00 83.06 90 LEU A O 1
ATOM 721 N N . ASN A 1 91 ? 20.915 -6.280 -25.673 1.00 82.31 91 ASN A N 1
ATOM 722 C CA . ASN A 1 91 ? 19.610 -6.808 -25.276 1.00 82.31 91 ASN A CA 1
ATOM 723 C C . ASN A 1 91 ? 19.641 -7.452 -23.880 1.00 82.31 91 ASN A C 1
ATOM 725 O O . ASN A 1 91 ? 18.685 -7.294 -23.120 1.00 82.31 91 ASN A O 1
ATOM 729 N N . GLN A 1 92 ? 20.727 -8.141 -23.517 1.00 86.12 92 GLN A N 1
ATOM 730 C CA . GLN A 1 92 ? 20.904 -8.677 -22.163 1.00 86.12 92 GLN A CA 1
ATOM 731 C C . GLN A 1 92 ? 21.014 -7.549 -21.134 1.00 86.12 92 GLN A C 1
ATOM 733 O O . GLN A 1 92 ? 20.280 -7.552 -20.150 1.00 86.12 92 GLN A O 1
ATOM 738 N N . MET A 1 93 ? 21.829 -6.527 -21.404 1.00 83.44 93 MET A N 1
ATOM 739 C CA . MET A 1 93 ? 21.944 -5.352 -20.537 1.00 83.44 93 MET A CA 1
ATOM 740 C C . MET A 1 93 ? 20.593 -4.644 -20.357 1.00 83.44 93 MET A C 1
ATOM 742 O O . MET A 1 93 ? 20.219 -4.296 -19.241 1.00 83.44 93 MET A O 1
ATOM 746 N N . ARG A 1 94 ? 19.809 -4.502 -21.432 1.00 78.12 94 ARG A N 1
ATOM 747 C CA . ARG A 1 94 ? 18.449 -3.944 -21.372 1.00 78.12 94 ARG A CA 1
ATOM 748 C C . ARG A 1 94 ? 17.544 -4.718 -20.413 1.00 78.12 94 ARG A C 1
ATOM 750 O O . ARG A 1 94 ? 16.787 -4.094 -19.672 1.00 78.12 94 ARG A O 1
ATOM 757 N N . ARG A 1 95 ? 17.593 -6.053 -20.438 1.00 82.25 95 ARG A N 1
ATOM 758 C CA . ARG A 1 95 ? 16.784 -6.895 -19.545 1.00 82.25 95 ARG A CA 1
ATOM 759 C C . ARG A 1 95 ? 17.105 -6.596 -18.083 1.00 82.25 95 ARG A C 1
ATOM 761 O O . ARG A 1 95 ? 16.183 -6.363 -17.306 1.00 82.25 95 ARG A O 1
ATOM 768 N N . GLU A 1 96 ? 18.387 -6.531 -17.741 1.00 84.19 96 GLU A N 1
ATOM 769 C CA . GLU A 1 96 ? 18.816 -6.235 -16.371 1.00 84.19 96 GLU A CA 1
ATOM 770 C C . GLU A 1 96 ? 18.465 -4.791 -15.970 1.00 84.19 96 GLU A C 1
ATOM 772 O O . GLU A 1 96 ? 17.944 -4.556 -14.880 1.00 84.19 96 GLU A O 1
ATOM 777 N N . CYS A 1 97 ? 18.618 -3.816 -16.875 1.00 80.12 97 CYS A N 1
ATOM 778 C CA . CYS A 1 97 ? 18.199 -2.431 -16.628 1.00 80.12 97 CYS A CA 1
ATOM 779 C C . CYS A 1 97 ? 16.689 -2.297 -16.383 1.00 80.12 97 CYS A C 1
ATOM 781 O O . CYS A 1 97 ? 16.281 -1.483 -15.557 1.00 80.12 97 CYS A O 1
ATOM 783 N N . ARG A 1 98 ? 15.856 -3.099 -17.058 1.00 78.25 98 ARG A N 1
ATOM 784 C CA . ARG A 1 98 ? 14.404 -3.150 -16.818 1.00 78.25 98 ARG A CA 1
ATOM 785 C C . ARG A 1 98 ? 14.064 -3.767 -15.459 1.00 78.25 98 ARG A C 1
ATOM 787 O O . ARG A 1 98 ? 13.067 -3.389 -14.847 1.00 78.25 98 ARG A O 1
ATOM 794 N N . ALA A 1 99 ? 14.888 -4.692 -14.975 1.00 81.50 99 ALA A N 1
ATOM 795 C CA . ALA A 1 99 ? 14.684 -5.330 -13.681 1.00 81.50 99 ALA A CA 1
ATOM 796 C C . ALA A 1 99 ? 14.982 -4.381 -12.504 1.00 81.50 99 ALA A C 1
ATOM 798 O O . ALA A 1 99 ? 14.314 -4.463 -11.476 1.00 81.50 99 ALA A O 1
ATOM 799 N N . ILE A 1 100 ? 15.912 -3.429 -12.652 1.00 82.69 100 ILE A N 1
ATOM 800 C CA . ILE A 1 100 ? 16.299 -2.501 -11.570 1.00 82.69 100 ILE A CA 1
ATOM 801 C C . ILE A 1 100 ? 15.097 -1.716 -11.000 1.00 82.69 100 ILE A C 1
ATOM 803 O O . ILE A 1 100 ? 14.874 -1.798 -9.789 1.00 82.69 100 ILE A O 1
ATOM 807 N N . PRO A 1 101 ? 14.273 -1.001 -11.799 1.00 81.62 101 PRO A N 1
ATOM 808 C CA . PRO A 1 101 ? 13.087 -0.323 -11.274 1.00 81.62 101 PRO A CA 1
ATOM 809 C C . PRO A 1 101 ? 12.095 -1.271 -10.596 1.00 81.62 101 PRO A C 1
ATOM 811 O O . PRO A 1 101 ? 11.501 -0.902 -9.584 1.00 81.62 101 PRO A O 1
ATOM 814 N N . MET A 1 102 ? 11.942 -2.495 -11.114 1.00 81.69 102 MET A N 1
ATOM 815 C CA . MET A 1 102 ? 11.073 -3.514 -10.519 1.00 81.69 102 MET A CA 1
ATOM 816 C C . MET A 1 102 ? 11.573 -3.927 -9.129 1.00 81.69 102 MET A C 1
ATOM 818 O O . MET A 1 102 ? 10.781 -3.983 -8.188 1.00 81.69 102 MET A O 1
ATOM 822 N N . TYR A 1 103 ? 12.880 -4.150 -8.965 1.00 85.88 103 TYR A N 1
ATOM 823 C CA . TYR A 1 103 ? 13.469 -4.455 -7.660 1.00 85.88 103 TYR A CA 1
ATOM 824 C C . TYR A 1 103 ? 13.350 -3.283 -6.686 1.00 85.88 103 TYR A C 1
ATOM 826 O O . TYR A 1 103 ? 12.967 -3.491 -5.536 1.00 85.88 103 TYR A O 1
ATOM 834 N N . ILE A 1 104 ? 13.593 -2.048 -7.140 1.00 84.88 104 ILE A N 1
ATOM 835 C CA . ILE A 1 104 ? 13.393 -0.848 -6.313 1.00 84.88 104 ILE A CA 1
ATOM 836 C C . ILE A 1 104 ? 11.935 -0.778 -5.847 1.00 84.88 104 ILE A C 1
ATOM 838 O O . ILE A 1 104 ? 11.672 -0.586 -4.661 1.00 84.88 104 ILE A O 1
ATOM 842 N N . GLN A 1 105 ? 10.974 -0.993 -6.746 1.00 84.31 105 GLN A N 1
ATOM 843 C CA . GLN A 1 105 ? 9.557 -1.009 -6.393 1.00 84.31 105 GLN A CA 1
ATOM 844 C C . GLN A 1 105 ? 9.229 -2.112 -5.371 1.00 84.31 105 GLN A C 1
ATOM 846 O O . GLN A 1 105 ? 8.486 -1.852 -4.423 1.00 84.31 105 GLN A O 1
ATOM 851 N N . ALA A 1 106 ? 9.795 -3.313 -5.524 1.00 86.56 106 ALA A N 1
ATOM 852 C CA . ALA A 1 106 ? 9.610 -4.423 -4.590 1.00 86.56 106 ALA A CA 1
ATOM 853 C C . ALA A 1 106 ? 10.158 -4.101 -3.192 1.00 86.56 106 ALA A C 1
ATOM 855 O O . ALA A 1 106 ? 9.444 -4.266 -2.203 1.00 86.56 106 ALA A O 1
ATOM 856 N N . VAL A 1 107 ? 11.375 -3.559 -3.104 1.00 90.44 107 VAL A N 1
ATOM 857 C CA . VAL A 1 107 ? 11.973 -3.126 -1.830 1.00 90.44 107 VAL A CA 1
ATOM 858 C C . VAL A 1 107 ? 11.106 -2.060 -1.161 1.00 90.44 107 VAL A C 1
ATOM 860 O O . VAL A 1 107 ? 10.814 -2.153 0.030 1.00 90.44 107 VAL A O 1
ATOM 863 N N . MET A 1 108 ? 10.613 -1.083 -1.924 1.00 86.25 108 MET A N 1
ATOM 864 C CA . MET A 1 108 ? 9.728 -0.050 -1.383 1.00 86.25 108 MET A CA 1
ATOM 865 C C . MET A 1 108 ? 8.393 -0.621 -0.883 1.00 86.25 108 MET A C 1
ATOM 867 O O . MET A 1 108 ? 7.888 -0.163 0.144 1.00 86.25 108 MET A O 1
ATOM 871 N N . MET A 1 109 ? 7.827 -1.624 -1.564 1.00 87.56 109 MET A N 1
ATOM 872 C CA . MET A 1 109 ? 6.642 -2.343 -1.078 1.00 87.56 109 MET A CA 1
ATOM 873 C C . MET A 1 109 ? 6.918 -3.066 0.243 1.00 87.56 109 MET A C 1
ATOM 875 O O . MET A 1 109 ? 6.097 -2.973 1.155 1.00 87.56 109 MET A O 1
ATOM 879 N N . ILE A 1 110 ? 8.077 -3.718 0.375 1.00 92.69 110 ILE A N 1
ATOM 880 C CA . ILE A 1 110 ? 8.483 -4.406 1.608 1.00 92.69 110 ILE A CA 1
ATOM 881 C C . ILE A 1 110 ? 8.624 -3.411 2.763 1.00 92.69 110 ILE A C 1
ATOM 883 O O . ILE A 1 110 ? 8.054 -3.642 3.822 1.00 92.69 110 ILE A O 1
ATOM 887 N N . ILE A 1 111 ? 9.310 -2.281 2.562 1.00 92.50 111 ILE A N 1
ATOM 888 C CA . ILE A 1 111 ? 9.509 -1.268 3.615 1.00 92.50 111 ILE A CA 1
ATOM 889 C C . ILE A 1 111 ? 8.166 -0.720 4.113 1.00 92.50 111 ILE A C 1
ATOM 891 O O . ILE A 1 111 ? 7.933 -0.629 5.319 1.00 92.50 111 ILE A O 1
ATOM 895 N N . VAL A 1 112 ? 7.260 -0.363 3.194 1.00 91.06 112 VAL A N 1
ATOM 896 C CA . VAL A 1 112 ? 5.931 0.146 3.568 1.00 91.06 112 VAL A CA 1
ATOM 897 C C . VAL A 1 112 ? 5.104 -0.942 4.257 1.00 91.06 112 VAL A C 1
ATOM 899 O O . VAL A 1 112 ? 4.427 -0.649 5.240 1.00 91.06 112 VAL A O 1
ATOM 902 N N . GLY A 1 113 ? 5.161 -2.184 3.771 1.00 90.31 113 GLY A N 1
ATOM 903 C CA . GLY A 1 113 ? 4.472 -3.321 4.381 1.00 90.31 113 GLY A CA 1
ATOM 904 C C . GLY A 1 113 ? 4.967 -3.614 5.796 1.00 90.31 113 GLY A C 1
ATOM 905 O O . GLY A 1 113 ? 4.156 -3.721 6.712 1.00 90.31 113 GLY A O 1
ATOM 906 N N . LEU A 1 114 ? 6.285 -3.657 5.994 1.00 94.44 114 LEU A N 1
ATOM 907 C CA . LEU A 1 114 ? 6.900 -3.912 7.294 1.00 94.44 114 LEU A CA 1
ATOM 908 C C . LEU A 1 114 ? 6.519 -2.835 8.309 1.00 94.44 114 LEU A C 1
ATOM 910 O O . LEU A 1 114 ? 6.090 -3.164 9.411 1.00 94.44 114 LEU A O 1
ATOM 914 N N . LYS A 1 115 ? 6.580 -1.558 7.910 1.00 92.62 115 LYS A N 1
ATOM 915 C CA . LYS A 1 115 ? 6.153 -0.448 8.767 1.00 92.62 115 LYS A CA 1
ATOM 916 C C . LYS A 1 115 ? 4.695 -0.593 9.202 1.00 92.62 115 LYS A C 1
ATOM 918 O O . LYS A 1 115 ? 4.385 -0.400 10.366 1.00 92.62 115 LYS A O 1
ATOM 923 N N . ARG A 1 116 ? 3.799 -0.984 8.291 1.00 90.75 116 ARG A N 1
ATOM 924 C CA . ARG A 1 116 ? 2.385 -1.201 8.629 1.00 90.75 116 ARG A CA 1
ATOM 925 C C . ARG A 1 116 ? 2.175 -2.343 9.624 1.00 90.75 116 ARG A C 1
ATOM 927 O O . ARG A 1 116 ? 1.303 -2.235 10.476 1.00 90.75 116 ARG A O 1
ATOM 934 N N . VAL A 1 117 ? 2.930 -3.434 9.492 1.00 93.19 117 VAL A N 1
ATOM 935 C CA . VAL A 1 117 ? 2.869 -4.565 10.433 1.00 93.19 117 VAL A CA 1
ATOM 936 C C . VAL A 1 117 ? 3.403 -4.147 11.800 1.00 93.19 117 VAL A C 1
ATOM 938 O O . VAL A 1 117 ? 2.773 -4.439 12.809 1.00 93.19 117 VAL A O 1
ATOM 941 N N . GLN A 1 118 ? 4.514 -3.414 11.831 1.00 94.00 118 GLN A N 1
ATOM 942 C CA . GLN A 1 118 ? 5.064 -2.851 13.060 1.00 94.00 118 GLN A CA 1
ATOM 943 C C . GLN A 1 118 ? 4.056 -1.921 13.747 1.00 94.00 118 GLN A C 1
ATOM 945 O O . GLN A 1 118 ? 3.771 -2.109 14.925 1.00 94.00 118 GLN A O 1
ATOM 950 N N . ASP A 1 119 ? 3.477 -0.971 13.007 1.00 89.44 119 ASP A N 1
ATOM 951 C CA . ASP A 1 119 ? 2.469 -0.040 13.525 1.00 89.44 119 ASP A CA 1
ATOM 952 C C . ASP A 1 119 ? 1.252 -0.794 14.104 1.00 89.44 119 ASP A C 1
ATOM 954 O O . ASP A 1 119 ? 0.681 -0.359 15.098 1.00 89.44 119 ASP A O 1
ATOM 958 N N . PHE A 1 120 ? 0.867 -1.932 13.511 1.00 89.00 120 PHE A N 1
ATOM 959 C CA . PHE A 1 120 ? -0.224 -2.779 14.005 1.00 89.00 120 PHE A CA 1
ATOM 960 C C . PHE A 1 120 ? 0.132 -3.520 15.300 1.00 89.00 120 PHE A C 1
ATOM 962 O O . PHE A 1 120 ? -0.694 -3.590 16.204 1.00 89.00 120 PHE A O 1
ATOM 969 N N . ILE A 1 121 ? 1.349 -4.058 15.401 1.00 89.06 121 ILE A N 1
ATOM 970 C CA . ILE A 1 121 ? 1.818 -4.766 16.604 1.00 89.06 121 ILE A CA 1
ATOM 971 C C . ILE A 1 121 ? 1.992 -3.794 17.780 1.00 89.06 121 ILE A C 1
ATOM 973 O O . ILE A 1 121 ? 1.762 -4.169 18.921 1.00 89.06 121 ILE A O 1
ATOM 977 N N . LEU A 1 122 ? 2.360 -2.541 17.505 1.00 87.12 122 LEU A N 1
ATOM 978 C CA . LEU A 1 122 ? 2.526 -1.493 18.517 1.00 87.12 122 LEU A CA 1
ATOM 979 C C . LEU A 1 122 ? 1.206 -0.839 18.963 1.00 87.12 122 LEU A C 1
ATOM 981 O O . LEU A 1 122 ? 1.236 0.122 19.736 1.00 87.12 122 LEU A O 1
ATOM 985 N N . LEU A 1 123 ? 0.052 -1.303 18.473 1.00 83.69 123 LEU A N 1
ATOM 986 C CA . LEU A 1 123 ? -1.233 -0.798 18.952 1.00 83.69 123 LEU A CA 1
ATOM 987 C C . LEU A 1 123 ? -1.392 -1.097 20.452 1.00 83.69 123 LEU A C 1
ATOM 989 O O . LEU A 1 123 ? -1.013 -2.177 20.902 1.00 83.69 123 LEU A O 1
ATOM 993 N N . PRO A 1 124 ? -1.956 -0.160 21.238 1.00 80.06 124 PRO A N 1
ATOM 994 C CA . PRO A 1 124 ? -2.134 -0.363 22.667 1.00 80.06 124 PRO A CA 1
ATOM 995 C C . PRO A 1 124 ? -3.050 -1.563 22.909 1.00 80.06 124 PRO A C 1
ATOM 997 O O . PRO A 1 124 ? -4.196 -1.587 22.456 1.00 80.06 124 PRO A O 1
ATOM 1000 N N . GLU A 1 125 ? -2.544 -2.554 23.637 1.00 75.94 125 GLU A N 1
ATOM 1001 C CA . GLU A 1 125 ? -3.353 -3.690 24.055 1.00 75.94 125 GLU A CA 1
ATOM 1002 C C . GLU A 1 125 ? -4.370 -3.260 25.117 1.00 75.94 125 GLU A C 1
ATOM 1004 O O . GLU A 1 125 ? -4.115 -2.385 25.954 1.00 75.94 125 GLU A O 1
ATOM 1009 N N . LEU A 1 126 ? -5.540 -3.905 25.105 1.00 71.19 126 LEU A N 1
ATOM 1010 C CA . LEU A 1 126 ? -6.501 -3.762 26.188 1.00 71.19 126 LEU A CA 1
ATOM 1011 C C . LEU A 1 126 ? -5.859 -4.329 27.457 1.00 71.19 126 LEU A C 1
ATOM 1013 O O . LEU A 1 126 ? -5.638 -5.537 27.555 1.00 71.19 126 LEU A O 1
ATOM 1017 N N . LYS A 1 127 ? -5.550 -3.457 28.424 1.00 69.56 127 LYS A N 1
ATOM 1018 C CA . LYS A 1 127 ? -4.973 -3.878 29.702 1.00 69.56 127 LYS A CA 1
ATOM 1019 C C . LYS A 1 127 ? -5.912 -4.885 30.358 1.00 69.56 127 LYS A C 1
ATOM 1021 O O . LYS A 1 127 ? -7.036 -4.556 30.728 1.00 69.56 127 LYS A O 1
ATOM 1026 N N . ARG A 1 128 ? -5.444 -6.125 30.490 1.00 64.12 128 ARG A N 1
ATOM 1027 C CA . ARG A 1 128 ? -6.165 -7.167 31.212 1.00 64.12 128 ARG A CA 1
ATOM 1028 C C . ARG A 1 128 ? -5.957 -6.925 32.698 1.00 64.12 128 ARG A C 1
ATOM 1030 O O . ARG A 1 128 ? -4.973 -7.379 33.275 1.00 64.12 128 ARG A O 1
ATOM 1037 N N . GLU A 1 129 ? -6.859 -6.167 33.302 1.00 68.31 129 GLU A N 1
ATOM 1038 C CA . GLU A 1 129 ? -6.879 -6.033 34.753 1.00 68.31 129 GLU A CA 1
ATOM 1039 C C . GLU A 1 129 ? -7.170 -7.404 35.375 1.00 68.31 129 GLU A C 1
ATOM 1041 O O . GLU A 1 129 ? -8.077 -8.131 34.960 1.00 68.31 129 GLU A O 1
ATOM 1046 N N . SER A 1 130 ? -6.342 -7.803 36.341 1.00 61.97 130 SER A N 1
ATOM 1047 C CA . SER A 1 130 ? -6.570 -9.026 37.098 1.00 61.97 130 SER A CA 1
ATOM 1048 C C . SER A 1 130 ? -7.669 -8.754 38.118 1.00 61.97 130 SER A C 1
ATOM 1050 O O . SER A 1 130 ? -7.407 -8.176 39.176 1.00 61.97 130 SER A O 1
ATOM 1052 N N . TYR A 1 131 ? -8.889 -9.180 37.813 1.00 63.19 131 TYR A N 1
ATOM 1053 C CA . TYR A 1 131 ? -9.955 -9.248 38.803 1.00 63.19 131 TYR A CA 1
ATOM 1054 C C . TYR A 1 131 ? -9.553 -10.297 39.843 1.00 63.19 131 TYR A C 1
ATOM 1056 O O . TYR A 1 131 ? -9.597 -11.499 39.580 1.00 63.19 131 TYR A O 1
ATOM 1064 N N . LYS A 1 132 ? -9.069 -9.850 41.005 1.00 68.12 132 LYS A N 1
ATOM 1065 C CA . LYS A 1 132 ? -8.890 -10.746 42.149 1.00 68.12 132 LYS A CA 1
ATOM 1066 C C . LYS A 1 132 ? -10.283 -11.124 42.633 1.00 68.12 132 LYS A C 1
ATOM 1068 O O . LYS A 1 132 ? -11.102 -10.231 42.820 1.00 68.12 132 LYS A O 1
ATOM 1073 N N . CYS A 1 133 ? -10.541 -12.416 42.833 1.00 64.00 133 CYS A N 1
ATOM 1074 C CA . CYS A 1 133 ? -11.694 -12.823 43.630 1.00 64.00 133 CYS A CA 1
ATOM 1075 C C . CYS A 1 133 ? -11.488 -12.214 45.024 1.00 64.00 133 CYS A C 1
ATOM 1077 O O . CYS A 1 133 ? -10.473 -12.542 45.650 1.00 64.00 133 CYS A O 1
ATOM 1079 N N . PRO A 1 134 ? -12.348 -11.289 45.481 1.00 66.44 134 PRO A N 1
ATOM 1080 C CA . PRO A 1 134 ? -12.313 -10.885 46.874 1.00 66.44 134 PRO A CA 1
ATOM 1081 C C . PRO A 1 134 ? -12.595 -12.127 47.727 1.00 66.44 134 PRO A C 1
ATOM 1083 O O . PRO A 1 134 ? -13.418 -12.965 47.359 1.00 66.44 134 PRO A O 1
ATOM 1086 N N . ASP A 1 135 ? -11.856 -12.276 48.824 1.00 65.25 135 ASP A N 1
ATOM 1087 C CA . ASP A 1 135 ? -12.053 -13.354 49.796 1.00 65.25 135 ASP A CA 1
ATOM 1088 C C . ASP A 1 135 ? -13.241 -12.962 50.684 1.00 65.25 135 ASP A C 1
ATOM 1090 O O . ASP A 1 135 ? -13.078 -12.531 51.825 1.00 65.25 135 ASP A O 1
ATOM 1094 N N . ASP A 1 136 ? -14.430 -12.950 50.080 1.00 61.12 136 ASP A N 1
ATOM 1095 C CA . ASP A 1 136 ? -15.661 -12.488 50.709 1.00 61.12 136 ASP A CA 1
ATOM 1096 C C . ASP A 1 136 ? -16.485 -13.691 51.175 1.00 61.12 136 ASP A C 1
ATOM 1098 O O . ASP A 1 136 ? -16.747 -14.630 50.422 1.00 61.12 136 ASP A O 1
ATOM 1102 N N . SER A 1 137 ? -16.869 -13.683 52.451 1.00 63.34 137 SER A N 1
ATOM 1103 C CA . SER A 1 137 ? -17.627 -14.779 53.080 1.00 63.34 137 SER A CA 1
ATOM 1104 C C . SER A 1 137 ? -19.126 -14.753 52.751 1.00 63.34 137 SER A C 1
ATOM 1106 O O . SER A 1 137 ? -19.856 -15.697 53.061 1.00 63.34 137 SER A O 1
ATOM 1108 N N . GLU A 1 138 ? -19.590 -13.676 52.119 1.00 61.50 138 GLU A N 1
ATOM 1109 C CA . GLU A 1 138 ? -20.952 -13.529 51.619 1.00 61.50 138 GLU A CA 1
ATOM 1110 C C . GLU A 1 138 ? -21.023 -14.066 50.182 1.00 61.50 138 GLU A C 1
ATOM 1112 O O . GLU A 1 138 ? -20.139 -13.803 49.378 1.00 61.50 138 GLU A O 1
ATOM 1117 N N . ASN A 1 139 ? -22.070 -14.832 49.848 1.00 68.06 139 ASN A N 1
ATOM 1118 C CA . ASN A 1 139 ? -22.321 -15.449 48.530 1.00 68.06 139 ASN A CA 1
ATOM 1119 C C . ASN A 1 139 ? -22.548 -14.417 47.393 1.00 68.06 139 ASN A C 1
ATOM 1121 O O . ASN A 1 139 ? -23.556 -14.466 46.683 1.00 68.06 139 ASN A O 1
ATOM 1125 N N . VAL A 1 140 ? -21.649 -13.456 47.210 1.00 67.25 140 VAL A N 1
ATOM 1126 C CA . VAL A 1 140 ? -21.742 -12.393 46.214 1.00 67.25 140 VAL A CA 1
ATOM 1127 C C . VAL A 1 140 ? -20.827 -12.742 45.044 1.00 67.25 140 VAL A C 1
ATOM 1129 O O . VAL A 1 140 ? -19.613 -12.830 45.177 1.00 67.25 140 VAL A O 1
ATOM 1132 N N . ALA A 1 141 ? -21.425 -12.972 43.872 1.00 70.62 141 ALA A N 1
ATOM 1133 C CA . ALA A 1 141 ? -20.698 -13.450 42.695 1.00 70.62 141 ALA A CA 1
ATOM 1134 C C . ALA A 1 141 ? -19.917 -12.350 41.945 1.00 70.62 141 ALA A C 1
ATOM 1136 O O . ALA A 1 141 ? -18.965 -12.659 41.230 1.00 70.62 141 ALA A O 1
ATOM 1137 N N . LEU A 1 142 ? -20.334 -11.082 42.053 1.00 73.31 142 LEU A N 1
ATOM 1138 C CA . LEU A 1 142 ? -19.714 -9.949 41.361 1.00 73.31 142 LEU A CA 1
ATOM 1139 C C . LEU A 1 142 ? -20.118 -8.632 42.037 1.00 73.31 142 LEU A C 1
ATOM 1141 O O . LEU A 1 142 ? -21.306 -8.322 42.107 1.00 73.31 142 LEU A O 1
ATOM 1145 N N . THR A 1 143 ? -19.134 -7.829 42.436 1.00 77.12 143 THR A N 1
ATOM 1146 C CA . THR A 1 143 ? -19.353 -6.474 42.958 1.00 77.12 143 THR A CA 1
ATOM 1147 C C . THR A 1 143 ? -18.647 -5.475 42.048 1.00 77.12 143 THR A C 1
ATOM 1149 O O . THR A 1 143 ? -17.448 -5.594 41.800 1.00 77.12 143 THR A O 1
ATOM 1152 N N . ILE A 1 144 ? -19.393 -4.505 41.514 1.00 80.12 144 ILE A N 1
ATOM 1153 C CA . ILE A 1 144 ? -18.849 -3.390 40.729 1.00 80.12 144 ILE A CA 1
ATOM 1154 C C . ILE A 1 144 ? -19.063 -2.118 41.545 1.00 80.12 144 ILE A C 1
ATOM 1156 O O . ILE A 1 144 ? -20.200 -1.683 41.716 1.00 80.12 144 ILE A O 1
ATOM 1160 N N . GLU A 1 145 ? -17.982 -1.497 42.008 1.00 81.19 145 GLU A N 1
ATOM 1161 C CA . GLU A 1 145 ? -18.038 -0.229 42.739 1.00 81.19 145 GLU A CA 1
ATOM 1162 C C . GLU A 1 145 ? -17.399 0.889 41.914 1.00 81.19 145 GLU A C 1
ATOM 1164 O O . GLU A 1 145 ? -16.273 0.753 41.441 1.00 81.19 145 GLU A O 1
ATOM 1169 N N . ASN A 1 146 ? -18.121 2.002 41.734 1.00 76.94 146 ASN A N 1
ATOM 1170 C CA . ASN A 1 146 ? -17.636 3.224 41.072 1.00 76.94 146 ASN A CA 1
ATOM 1171 C C . ASN A 1 146 ? -16.957 3.003 39.699 1.00 76.94 146 ASN A C 1
ATOM 1173 O O . ASN A 1 146 ? -15.950 3.636 39.383 1.00 76.94 146 ASN A O 1
ATOM 1177 N N . GLY A 1 147 ? -17.513 2.114 38.870 1.00 75.12 147 GLY A N 1
ATOM 1178 C CA . GLY A 1 147 ? -16.991 1.830 37.532 1.00 75.12 147 GLY A CA 1
ATOM 1179 C C . GLY A 1 147 ? -17.354 2.909 36.508 1.00 75.12 147 GLY A C 1
ATOM 1180 O O . GLY A 1 147 ? -18.532 3.153 36.251 1.00 75.12 147 GLY A O 1
ATOM 1181 N N . TYR A 1 148 ? -16.344 3.509 35.874 1.00 79.06 148 TYR A N 1
ATOM 1182 C CA . TYR A 1 148 ? -16.509 4.411 34.733 1.00 79.06 148 TYR A CA 1
ATOM 1183 C C . TYR A 1 148 ? -16.000 3.724 33.470 1.00 79.06 148 TYR A C 1
ATOM 1185 O O . TYR A 1 148 ? -14.826 3.375 33.374 1.00 79.06 148 TYR A O 1
ATOM 1193 N N . PHE A 1 149 ? -16.881 3.556 32.487 1.00 78.56 149 PHE A N 1
ATOM 1194 C CA . PHE A 1 149 ? -16.552 2.916 31.218 1.00 78.56 149 PHE A CA 1
ATOM 1195 C C . PHE A 1 149 ? -16.878 3.862 30.070 1.00 78.56 149 PHE A C 1
ATOM 1197 O O . PHE A 1 149 ? -17.947 4.473 30.039 1.00 78.56 149 PHE A O 1
ATOM 1204 N N . ALA A 1 150 ? -15.967 3.962 29.110 1.00 76.06 150 ALA A N 1
ATOM 1205 C CA . ALA A 1 150 ? -16.173 4.712 27.884 1.00 76.06 150 ALA A CA 1
ATOM 1206 C C . ALA A 1 150 ? -15.676 3.885 26.696 1.00 76.06 150 ALA A C 1
ATOM 1208 O O . ALA A 1 150 ? -14.609 3.278 26.754 1.00 76.06 150 ALA A O 1
ATOM 1209 N N . TRP A 1 151 ? -16.453 3.877 25.614 1.00 73.38 151 TRP A N 1
ATOM 1210 C CA . TRP A 1 151 ? -16.003 3.377 24.318 1.00 73.38 151 TRP A CA 1
ATOM 1211 C C . TRP A 1 151 ? -15.264 4.517 23.610 1.00 73.38 151 TRP A C 1
ATOM 1213 O O . TRP A 1 151 ? -15.881 5.531 23.287 1.00 73.38 151 TRP A O 1
ATOM 1223 N N . GLY A 1 152 ? -13.954 4.389 23.400 1.00 69.25 152 GLY A N 1
ATOM 1224 C CA . GLY A 1 152 ? -13.137 5.450 22.804 1.00 69.25 152 GLY A CA 1
ATOM 1225 C C . GLY A 1 152 ? -11.642 5.231 23.011 1.00 69.25 152 GLY A C 1
ATOM 1226 O O . GLY A 1 152 ? -11.226 4.118 23.336 1.00 69.25 152 GLY A O 1
ATOM 1227 N N . ASP A 1 153 ? -10.842 6.283 22.809 1.00 60.00 153 ASP A N 1
ATOM 1228 C CA . ASP A 1 153 ? -9.400 6.232 23.066 1.00 60.00 153 ASP A CA 1
ATOM 1229 C C . ASP A 1 153 ? -9.142 5.733 24.496 1.00 60.00 153 ASP A C 1
ATOM 1231 O O . ASP A 1 153 ? -9.835 6.169 25.425 1.00 60.00 153 ASP A O 1
ATOM 1235 N N . PRO A 1 154 ? -8.167 4.824 24.701 1.00 53.66 154 PRO A N 1
ATOM 1236 C CA . PRO A 1 154 ? -7.815 4.398 26.043 1.00 53.66 154 PRO A CA 1
ATOM 1237 C C . PRO A 1 154 ? -7.494 5.648 26.856 1.00 53.66 154 PRO A C 1
ATOM 1239 O O . PRO A 1 154 ? -6.766 6.523 26.378 1.00 53.66 154 PRO A O 1
ATOM 1242 N N . ILE A 1 155 ? -8.042 5.739 28.073 1.00 50.00 155 ILE A N 1
ATOM 1243 C CA . ILE A 1 155 ? -7.644 6.772 29.029 1.00 50.00 155 ILE A CA 1
ATOM 1244 C C . ILE A 1 155 ? -6.118 6.730 29.052 1.00 50.00 155 ILE A C 1
ATOM 1246 O O . ILE A 1 155 ? -5.531 5.711 29.430 1.00 50.00 155 ILE A O 1
ATOM 1250 N N . GLN A 1 156 ? -5.473 7.796 28.571 1.00 49.69 156 GLN A N 1
ATOM 1251 C CA . GLN A 1 156 ? -4.035 7.942 28.705 1.00 49.69 156 GLN A CA 1
ATOM 1252 C C . GLN A 1 156 ? -3.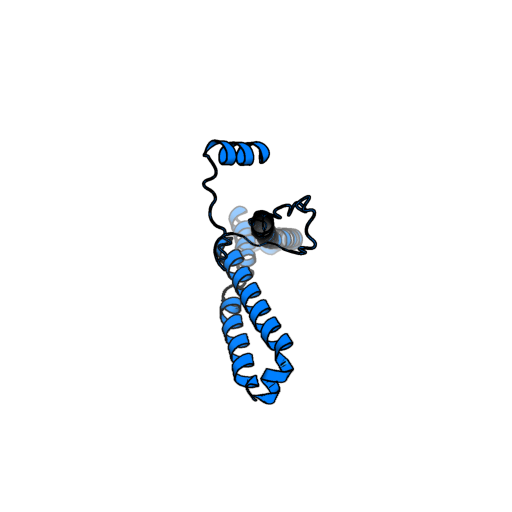790 8.065 30.202 1.00 49.69 156 GLN A C 1
ATOM 1254 O O . GLN A 1 156 ? -3.865 9.155 30.765 1.00 49.69 156 GLN A O 1
ATOM 1259 N N . ILE A 1 157 ? -3.545 6.935 30.867 1.00 50.41 157 ILE A N 1
ATOM 1260 C CA . ILE A 1 157 ? -2.913 6.944 32.179 1.00 50.41 157 ILE A CA 1
ATOM 1261 C C . ILE A 1 157 ? -1.656 7.787 31.955 1.00 50.41 157 ILE A C 1
ATOM 1263 O O . ILE A 1 157 ? -0.928 7.487 31.000 1.00 50.41 157 ILE A O 1
ATOM 1267 N N . PRO A 1 158 ? -1.440 8.878 32.708 1.00 44.31 158 PRO A N 1
ATOM 1268 C CA . PRO A 1 158 ? -0.272 9.716 32.520 1.00 44.31 158 PRO A CA 1
ATOM 1269 C C . PRO A 1 158 ? 0.958 8.860 32.819 1.00 44.31 158 PRO A C 1
ATOM 1271 O O . PRO A 1 158 ? 1.372 8.731 33.963 1.00 44.31 158 PRO A O 1
ATOM 1274 N N . LEU A 1 159 ? 1.500 8.216 31.782 1.00 53.50 159 LEU A N 1
ATOM 1275 C CA . LEU A 1 159 ? 2.767 7.518 31.860 1.00 53.50 159 LEU A CA 1
ATOM 1276 C C . LEU A 1 159 ? 3.798 8.580 32.186 1.00 53.50 159 LEU A C 1
ATOM 1278 O O . LEU A 1 159 ? 3.964 9.558 31.444 1.00 53.50 159 LEU A O 1
ATOM 1282 N N . THR A 1 160 ? 4.460 8.390 33.316 1.00 58.66 160 THR A N 1
ATOM 1283 C CA . THR A 1 160 ? 5.524 9.284 33.754 1.00 58.66 160 THR A CA 1
ATOM 1284 C C . THR A 1 160 ? 6.611 9.259 32.678 1.00 58.66 160 THR A C 1
ATOM 1286 O O . THR A 1 160 ? 6.853 8.218 32.067 1.00 58.66 160 THR A O 1
ATOM 1289 N N . VAL A 1 161 ? 7.274 10.389 32.409 1.00 64.19 161 VAL A N 1
ATOM 1290 C CA . VAL A 1 161 ? 8.291 10.507 31.338 1.00 64.19 161 VAL A CA 1
ATOM 1291 C C . VAL A 1 161 ? 9.334 9.371 31.402 1.00 64.19 161 VAL A C 1
ATOM 1293 O O . VAL A 1 161 ? 9.745 8.852 30.368 1.00 64.19 161 VAL A O 1
ATOM 1296 N N . ALA A 1 162 ? 9.644 8.896 32.613 1.00 61.00 162 ALA A N 1
ATOM 1297 C CA . ALA A 1 162 ? 10.522 7.758 32.882 1.00 61.00 162 ALA A CA 1
ATOM 1298 C C . ALA A 1 162 ? 10.052 6.413 32.284 1.00 61.00 162 ALA A C 1
ATOM 1300 O O . ALA A 1 162 ? 10.875 5.659 31.769 1.00 61.00 162 ALA A O 1
ATOM 1301 N N . GLU A 1 163 ? 8.751 6.108 32.299 1.00 64.75 163 GLU A N 1
ATOM 1302 C CA . GLU A 1 163 ? 8.214 4.848 31.757 1.00 64.75 163 GLU A CA 1
ATOM 1303 C C . GLU A 1 163 ? 8.244 4.850 30.221 1.00 64.75 163 GLU A C 1
ATOM 1305 O O . GLU A 1 163 ? 8.484 3.822 29.589 1.00 64.75 163 GLU A O 1
ATOM 1310 N N . ARG A 1 164 ? 8.073 6.029 29.602 1.00 61.88 164 ARG A N 1
ATOM 1311 C CA . ARG A 1 164 ? 8.236 6.199 28.149 1.00 61.88 164 ARG A CA 1
ATOM 1312 C C . ARG A 1 164 ? 9.689 6.014 27.717 1.00 61.88 164 ARG A C 1
ATOM 1314 O O . ARG A 1 164 ? 9.933 5.393 26.686 1.00 61.88 164 ARG A O 1
ATOM 1321 N N . GLU A 1 165 ? 10.641 6.522 28.497 1.00 68.00 165 GLU A N 1
ATOM 1322 C CA . GLU A 1 165 ? 12.073 6.342 28.232 1.00 68.00 165 GLU A CA 1
ATOM 1323 C C . GLU A 1 165 ? 12.539 4.898 28.459 1.00 68.00 165 GLU A C 1
ATOM 1325 O O . GLU A 1 165 ? 13.387 4.417 27.710 1.00 68.00 165 GLU A O 1
ATOM 1330 N N . GLN A 1 166 ? 11.982 4.182 29.443 1.00 70.69 166 GLN A N 1
ATOM 1331 C CA . GLN A 1 166 ? 12.267 2.756 29.643 1.00 70.69 166 GLN A CA 1
ATOM 1332 C C . GLN A 1 166 ? 11.757 1.905 28.482 1.00 70.69 166 GLN A C 1
ATOM 1334 O O . GLN A 1 166 ? 12.542 1.148 27.920 1.00 70.69 166 GLN A O 1
ATOM 1339 N N . MET A 1 167 ? 10.513 2.108 28.037 1.00 62.06 167 MET A N 1
ATOM 1340 C CA . MET A 1 167 ? 10.001 1.404 26.854 1.00 62.06 167 MET A CA 1
ATOM 1341 C C . MET A 1 167 ? 10.824 1.719 25.595 1.00 62.06 167 MET A C 1
ATOM 1343 O O . MET A 1 167 ? 11.069 0.834 24.786 1.00 62.06 167 MET A O 1
ATOM 1347 N N . GLN A 1 168 ? 11.312 2.955 25.433 1.00 67.19 168 GLN A N 1
ATOM 1348 C CA . GLN A 1 168 ? 12.193 3.308 24.311 1.00 67.19 168 GLN A CA 1
ATOM 1349 C C . GLN A 1 168 ? 13.593 2.689 24.410 1.00 67.19 168 GLN A C 1
ATOM 1351 O O . GLN A 1 168 ? 14.193 2.404 23.375 1.00 67.19 168 GLN A O 1
ATOM 1356 N N . LYS A 1 169 ? 14.117 2.480 25.622 1.00 68.38 169 LYS A N 1
ATOM 1357 C CA . LYS A 1 169 ? 15.403 1.802 25.853 1.00 68.38 169 LYS A CA 1
ATOM 1358 C C . LYS A 1 169 ? 15.308 0.292 25.674 1.00 68.38 169 LYS A C 1
ATOM 1360 O O . LYS A 1 169 ? 16.256 -0.296 25.179 1.00 68.38 169 LYS A O 1
ATOM 1365 N N . GLU A 1 170 ? 14.181 -0.319 26.023 1.00 68.56 170 GLU A N 1
ATOM 1366 C CA . GLU A 1 170 ? 13.911 -1.739 25.751 1.00 68.56 170 GLU A CA 1
ATOM 1367 C C . GLU A 1 170 ? 13.692 -2.029 24.254 1.00 68.56 170 GLU A C 1
ATOM 1369 O O . GLU A 1 170 ? 13.723 -3.181 23.831 1.00 68.56 170 GLU A O 1
ATOM 1374 N N . MET A 1 171 ? 13.486 -0.984 23.445 1.00 52.38 171 MET A N 1
ATOM 1375 C CA . MET A 1 171 ? 13.301 -1.063 21.994 1.00 52.38 171 MET A CA 1
ATOM 1376 C C . MET A 1 171 ? 14.593 -0.906 21.168 1.00 52.38 171 MET A C 1
ATOM 1378 O O . MET A 1 171 ? 14.527 -1.099 19.950 1.00 52.38 171 MET A O 1
ATOM 1382 N N . GLN A 1 172 ? 15.722 -0.510 21.773 1.00 41.47 172 GLN A N 1
ATOM 1383 C CA . GLN A 1 172 ? 17.039 -0.456 21.109 1.00 41.47 172 GLN A CA 1
ATOM 1384 C C . GLN A 1 172 ? 17.772 -1.788 21.243 1.00 41.47 172 GLN A C 1
ATOM 1386 O O . GLN A 1 172 ? 18.385 -2.199 20.232 1.00 41.47 172 GLN A O 1
#

pLDDT: mean 78.87, std 13.09, range [41.47, 96.44]